Protein AF-A0A963C012-F1 (afdb_monomer_lite)

Structure (mmCIF, N/CA/C/O backbone):
data_AF-A0A963C012-F1
#
_entry.id   AF-A0A963C012-F1
#
loop_
_atom_site.group_PDB
_atom_site.id
_atom_site.type_symbol
_atom_site.label_atom_id
_atom_site.label_alt_id
_atom_site.label_comp_id
_atom_site.label_asym_id
_atom_site.label_entity_id
_atom_site.label_seq_id
_atom_site.pdbx_PDB_ins_code
_atom_site.Cartn_x
_atom_site.Cartn_y
_atom_site.Cartn_z
_atom_site.occupancy
_atom_site.B_iso_or_equiv
_atom_site.auth_seq_id
_atom_site.auth_comp_id
_atom_site.auth_asym_id
_atom_site.auth_atom_id
_atom_site.pdbx_PDB_model_num
ATOM 1 N N . MET A 1 1 ? 13.141 -11.590 -5.260 1.00 77.25 1 MET A N 1
ATOM 2 C CA . MET A 1 1 ? 12.411 -11.279 -6.511 1.00 77.25 1 MET A CA 1
ATOM 3 C C . MET A 1 1 ? 12.055 -9.805 -6.443 1.00 77.25 1 MET A C 1
ATOM 5 O O . MET A 1 1 ? 11.730 -9.370 -5.349 1.00 77.25 1 MET A O 1
ATOM 9 N N . GLY A 1 2 ? 12.224 -9.044 -7.526 1.00 96.62 2 GLY A N 1
ATOM 10 C CA . GLY A 1 2 ? 12.004 -7.592 -7.492 1.00 96.62 2 GLY A CA 1
ATOM 11 C C . GLY A 1 2 ? 10.529 -7.211 -7.606 1.00 96.62 2 GLY A C 1
ATOM 12 O O . GLY A 1 2 ? 9.715 -8.013 -8.073 1.00 96.62 2 GLY A O 1
ATOM 13 N N . PHE A 1 3 ? 10.191 -5.976 -7.241 1.00 97.69 3 PHE A N 1
ATOM 14 C CA . PHE A 1 3 ? 8.816 -5.470 -7.257 1.00 97.69 3 PHE A CA 1
ATOM 15 C C . PHE A 1 3 ? 8.143 -5.647 -8.625 1.00 97.69 3 PHE A C 1
ATOM 17 O O . PHE A 1 3 ? 7.045 -6.196 -8.724 1.00 97.69 3 PHE 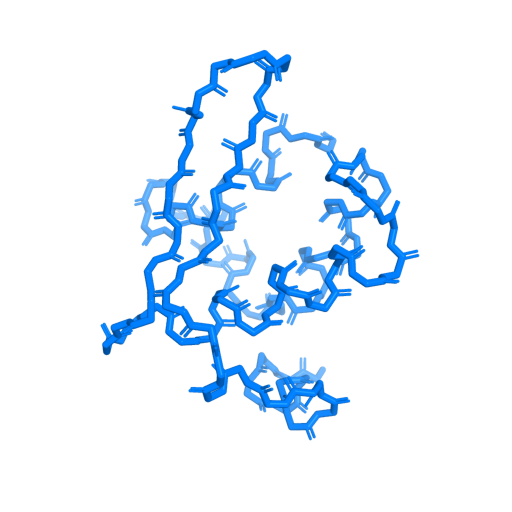A O 1
ATOM 24 N N . ALA A 1 4 ? 8.833 -5.274 -9.706 1.00 97.38 4 ALA A N 1
ATOM 25 C CA . ALA A 1 4 ? 8.306 -5.406 -11.064 1.00 97.38 4 ALA A CA 1
ATOM 26 C C . ALA A 1 4 ? 8.006 -6.866 -11.462 1.00 97.38 4 ALA A C 1
ATOM 28 O O . ALA A 1 4 ? 7.058 -7.122 -12.202 1.00 97.38 4 ALA A O 1
ATOM 29 N N . GLU A 1 5 ? 8.784 -7.830 -10.963 1.00 97.75 5 GLU A N 1
ATOM 30 C CA . GLU A 1 5 ? 8.550 -9.260 -11.203 1.00 97.75 5 GLU A CA 1
ATOM 31 C C . GLU A 1 5 ? 7.351 -9.780 -10.401 1.00 97.75 5 GLU A C 1
ATOM 33 O O . GLU A 1 5 ? 6.582 -10.601 -10.903 1.00 97.75 5 GLU A O 1
ATOM 38 N N . ASN A 1 6 ? 7.154 -9.275 -9.179 1.00 97.88 6 ASN A N 1
ATOM 39 C CA . ASN A 1 6 ? 5.9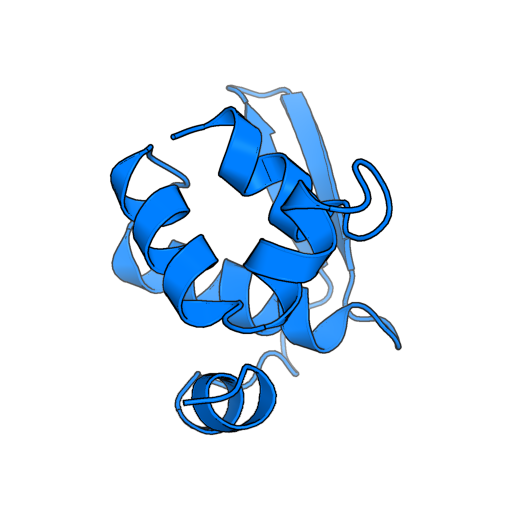86 -9.603 -8.362 1.00 97.88 6 ASN A CA 1
ATOM 40 C C . ASN A 1 6 ? 4.692 -9.097 -9.023 1.00 97.88 6 ASN A C 1
ATOM 42 O O . ASN A 1 6 ? 3.720 -9.847 -9.112 1.00 97.88 6 ASN A O 1
ATOM 46 N N . LEU A 1 7 ? 4.697 -7.872 -9.566 1.00 97.62 7 LEU A N 1
ATOM 47 C CA . LEU A 1 7 ? 3.535 -7.278 -10.241 1.00 97.62 7 LEU A CA 1
ATOM 48 C C . LEU A 1 7 ? 3.040 -8.097 -11.441 1.00 97.62 7 LEU A C 1
ATOM 50 O O . LEU A 1 7 ? 1.836 -8.194 -11.658 1.00 97.62 7 LEU A O 1
ATOM 54 N N . LYS A 1 8 ? 3.939 -8.733 -12.203 1.00 96.94 8 LYS A N 1
ATOM 55 C CA . LYS A 1 8 ? 3.568 -9.559 -13.373 1.00 96.94 8 LYS A CA 1
ATOM 56 C C . LYS A 1 8 ? 2.684 -10.759 -13.023 1.00 96.94 8 LYS A C 1
ATOM 58 O O . LYS A 1 8 ? 2.061 -11.333 -13.912 1.00 96.94 8 LYS A O 1
ATOM 63 N N . LYS A 1 9 ? 2.653 -11.160 -11.751 1.00 95.62 9 LYS A N 1
ATOM 64 C CA . LYS A 1 9 ? 1.864 -12.292 -11.248 1.00 95.62 9 LYS A CA 1
ATOM 65 C C . LYS A 1 9 ? 0.493 -11.870 -10.719 1.00 95.62 9 LYS A C 1
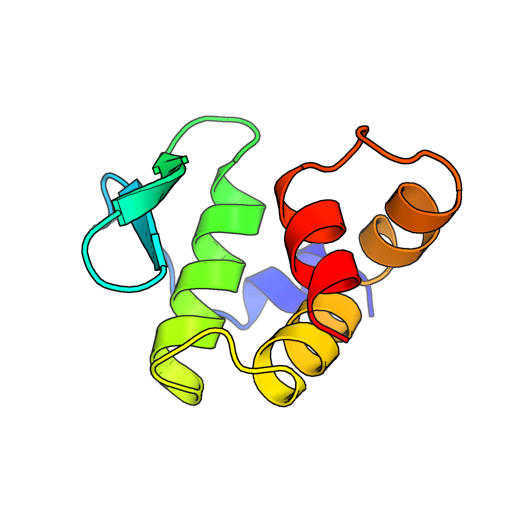ATOM 67 O O . LYS A 1 9 ? -0.295 -12.729 -10.333 1.00 95.62 9 LYS A O 1
ATOM 72 N N . MET A 1 10 ? 0.225 -10.567 -10.664 1.00 96.56 10 MET A N 1
ATOM 73 C CA . MET A 1 10 ? -1.002 -9.999 -10.117 1.00 96.56 10 MET A CA 1
ATOM 74 C C . MET A 1 10 ? -2.014 -9.710 -11.234 1.00 96.56 10 MET A C 1
ATOM 76 O O . MET A 1 10 ? -1.627 -9.464 -12.379 1.00 96.56 10 MET A O 1
ATOM 80 N N . PRO A 1 11 ? -3.322 -9.719 -10.927 1.00 94.00 11 PRO A N 1
ATOM 81 C CA . PRO A 1 11 ? -4.340 -9.351 -11.899 1.00 94.00 11 PRO A CA 1
ATOM 82 C C . PRO A 1 11 ? -4.223 -7.875 -12.290 1.00 94.00 11 PRO A C 1
ATOM 84 O O . PRO A 1 11 ? -3.936 -7.011 -11.461 1.00 94.00 11 PRO A O 1
ATOM 87 N N . GLY A 1 12 ? -4.481 -7.581 -13.565 1.00 94.00 12 GLY A N 1
ATOM 88 C CA . GLY A 1 12 ? -4.446 -6.216 -14.083 1.00 94.00 12 GLY A CA 1
ATOM 89 C C . GLY A 1 12 ? -5.546 -5.327 -13.493 1.00 94.00 12 GLY A C 1
ATOM 90 O O . GLY A 1 12 ? -6.682 -5.758 -13.295 1.00 94.00 12 GLY A O 1
ATOM 91 N N . VAL A 1 13 ? -5.220 -4.052 -13.285 1.00 97.50 13 VAL A N 1
ATOM 92 C CA . VAL A 1 13 ? -6.104 -3.044 -12.665 1.00 97.50 13 VAL A CA 1
ATOM 93 C C . VAL A 1 13 ? -6.702 -2.050 -13.661 1.00 97.50 13 VAL A C 1
ATOM 95 O O . VAL A 1 13 ? -7.166 -0.985 -13.274 1.00 97.50 13 VAL A O 1
ATOM 98 N N . ALA A 1 14 ? -6.734 -2.395 -14.953 1.00 95.19 14 ALA A N 1
ATOM 99 C CA . ALA A 1 14 ? -7.235 -1.508 -16.009 1.00 95.19 14 ALA A CA 1
ATOM 100 C C . ALA A 1 14 ? -8.688 -1.036 -15.794 1.00 95.19 14 ALA A C 1
ATOM 102 O O . ALA A 1 14 ? -9.068 0.031 -16.261 1.00 95.19 14 ALA A O 1
ATOM 103 N N . HIS A 1 15 ? -9.483 -1.838 -15.084 1.00 95.50 15 HIS A N 1
ATOM 104 C CA . HIS A 1 15 ? -10.886 -1.575 -14.771 1.00 95.50 15 HIS A CA 1
ATOM 105 C C . HIS A 1 15 ? -11.087 -0.720 -13.508 1.00 95.50 15 HIS A C 1
ATOM 107 O O . HIS A 1 15 ? -12.217 -0.338 -13.217 1.00 95.50 15 HIS A O 1
ATOM 11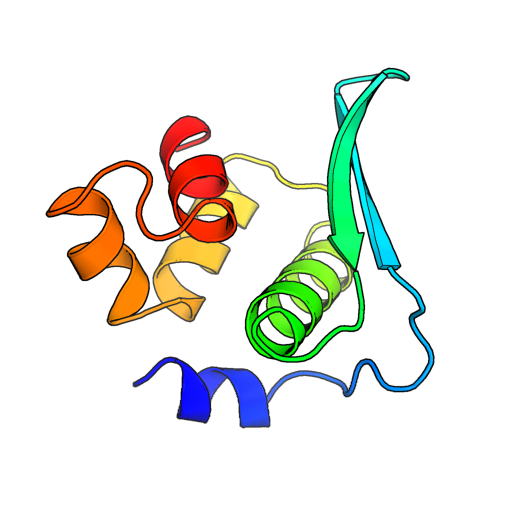3 N N . LEU A 1 16 ? -10.029 -0.457 -12.735 1.00 97.19 16 LEU A N 1
ATOM 114 C CA . LEU A 1 16 ? -10.104 0.340 -11.514 1.00 97.19 16 LEU A CA 1
ATOM 115 C C . LEU A 1 16 ? -9.805 1.802 -11.823 1.00 97.19 16 LEU A C 1
ATOM 117 O O . LEU A 1 16 ? -8.823 2.106 -12.494 1.00 97.19 16 LEU A O 1
ATOM 121 N N . GLU A 1 17 ? -10.611 2.705 -11.277 1.00 97.81 17 GLU A N 1
ATOM 122 C CA . GLU A 1 17 ? -10.309 4.139 -11.263 1.00 97.81 17 GLU A CA 1
ATOM 123 C C . GLU A 1 17 ? -9.428 4.499 -10.061 1.00 97.81 17 GLU A C 1
ATOM 125 O O . GLU A 1 17 ? -8.452 5.235 -10.184 1.00 97.81 17 GLU A O 1
ATOM 130 N N . ALA A 1 18 ? -9.742 3.942 -8.892 1.00 98.12 18 ALA A N 1
ATOM 131 C CA . ALA A 1 18 ? -8.979 4.119 -7.667 1.00 98.12 18 ALA A CA 1
ATOM 132 C C . ALA A 1 18 ? -9.326 3.031 -6.642 1.00 98.12 18 ALA A C 1
ATOM 134 O O . ALA A 1 18 ? -10.371 2.386 -6.725 1.00 98.12 18 ALA A O 1
ATOM 135 N N . ILE A 1 19 ? -8.474 2.884 -5.630 1.00 98.00 19 ILE A N 1
ATOM 136 C CA . ILE A 1 19 ? -8.776 2.182 -4.381 1.00 98.00 19 ILE A CA 1
ATOM 137 C C . ILE A 1 19 ? -8.794 3.206 -3.259 1.00 98.00 19 ILE A C 1
ATOM 139 O O . ILE A 1 19 ? -7.821 3.931 -3.053 1.00 98.00 19 ILE A O 1
ATOM 143 N N . ARG A 1 20 ? -9.892 3.239 -2.508 1.00 98.00 20 ARG A N 1
ATOM 144 C CA . ARG A 1 20 ? -9.981 3.978 -1.249 1.00 98.00 20 ARG A CA 1
ATOM 145 C C . ARG A 1 20 ? -9.644 3.043 -0.100 1.00 98.00 20 ARG A C 1
ATOM 147 O O . ARG A 1 20 ? -10.199 1.952 -0.016 1.00 98.00 20 ARG A O 1
ATOM 154 N N . LEU A 1 21 ? -8.750 3.483 0.773 1.00 97.12 21 LEU A N 1
ATOM 155 C CA . LEU A 1 21 ? -8.452 2.818 2.034 1.00 97.12 21 LEU A CA 1
ATOM 156 C C . LEU A 1 21 ? -9.257 3.503 3.126 1.00 97.12 21 LEU A C 1
ATOM 158 O O . LEU A 1 21 ? -9.261 4.735 3.204 1.00 97.12 21 LEU A O 1
ATOM 162 N N . LEU A 1 22 ? -9.940 2.696 3.931 1.00 97.06 22 LEU A N 1
ATOM 163 C CA . LEU A 1 22 ? -10.784 3.177 5.008 1.00 97.06 22 LEU A CA 1
ATOM 164 C C . LEU A 1 22 ? -10.250 2.710 6.360 1.00 97.06 22 LEU A C 1
ATOM 166 O O . LEU A 1 22 ? -9.811 1.566 6.481 1.00 97.06 22 LEU A O 1
ATOM 170 N N . ASP A 1 23 ? -10.335 3.593 7.349 1.00 94.75 23 ASP A N 1
ATOM 171 C CA . ASP A 1 23 ? -10.273 3.251 8.769 1.00 94.75 23 ASP A CA 1
ATOM 172 C C . ASP A 1 23 ? -11.657 3.534 9.368 1.00 94.75 23 ASP A C 1
ATOM 174 O O . ASP A 1 23 ? -12.099 4.681 9.467 1.00 94.75 23 ASP A O 1
ATOM 178 N N . GLY A 1 24 ? -12.421 2.469 9.620 1.00 94.00 24 GLY A N 1
ATOM 179 C CA . GLY A 1 24 ? -13.862 2.578 9.842 1.00 94.00 24 GLY A CA 1
ATOM 180 C C . GLY A 1 24 ? -14.580 3.175 8.624 1.00 94.00 24 GLY A C 1
ATOM 181 O O . GLY A 1 24 ? -14.579 2.588 7.542 1.00 94.00 24 GLY A O 1
ATOM 182 N N . GLU A 1 25 ? -15.208 4.338 8.804 1.00 94.44 25 GLU A N 1
ATOM 183 C CA . GLU A 1 25 ? -15.909 5.076 7.739 1.00 94.44 25 GLU A CA 1
ATOM 184 C C . GLU A 1 25 ? -15.045 6.183 7.107 1.00 94.44 25 GLU A C 1
ATOM 186 O O . GLU A 1 25 ? -15.414 6.755 6.076 1.00 94.44 25 GLU A O 1
ATOM 191 N N . GLU A 1 26 ? -13.885 6.487 7.695 1.00 97.44 26 GLU A N 1
ATOM 192 C CA . GLU A 1 26 ? -13.004 7.561 7.246 1.00 97.44 26 GLU A CA 1
ATOM 193 C C . GLU A 1 26 ? -12.101 7.097 6.103 1.00 97.44 26 GLU A C 1
ATOM 195 O O . GLU A 1 26 ? -11.486 6.035 6.163 1.00 97.44 26 GLU A O 1
ATOM 200 N N . VAL A 1 27 ? -11.971 7.917 5.057 1.00 97.56 27 VAL A N 1
ATOM 201 C CA . VAL A 1 27 ? -11.010 7.667 3.977 1.00 97.56 27 VAL A CA 1
ATOM 202 C C . VAL A 1 27 ? -9.649 8.200 4.380 1.00 97.56 27 VAL A C 1
ATOM 204 O O . VAL A 1 27 ? -9.390 9.396 4.281 1.00 97.56 27 VAL A O 1
ATOM 207 N N . VAL A 1 28 ? -8.755 7.294 4.751 1.00 96.50 28 VAL A N 1
ATOM 208 C CA . VAL A 1 28 ? -7.385 7.639 5.150 1.00 96.50 28 VAL A CA 1
ATOM 209 C C . VAL A 1 28 ? -6.432 7.740 3.958 1.00 96.50 28 VAL A C 1
ATOM 211 O O . VAL A 1 28 ? -5.348 8.315 4.064 1.00 96.50 28 VAL A O 1
ATOM 214 N N . ALA A 1 29 ? -6.808 7.173 2.805 1.00 96.88 29 ALA A N 1
ATOM 215 C CA . ALA A 1 29 ? -6.045 7.303 1.568 1.00 96.88 29 ALA A CA 1
ATOM 216 C C . ALA A 1 29 ? -6.853 6.943 0.322 1.00 96.88 29 ALA A C 1
ATOM 218 O O . ALA A 1 29 ? -7.743 6.094 0.363 1.00 96.88 29 ALA A O 1
ATOM 219 N N . THR A 1 30 ? -6.430 7.492 -0.815 1.00 98.06 30 THR A N 1
ATOM 220 C CA . THR A 1 30 ? -6.899 7.077 -2.139 1.00 98.06 30 THR A CA 1
ATOM 221 C C . THR A 1 30 ? -5.698 6.801 -3.032 1.00 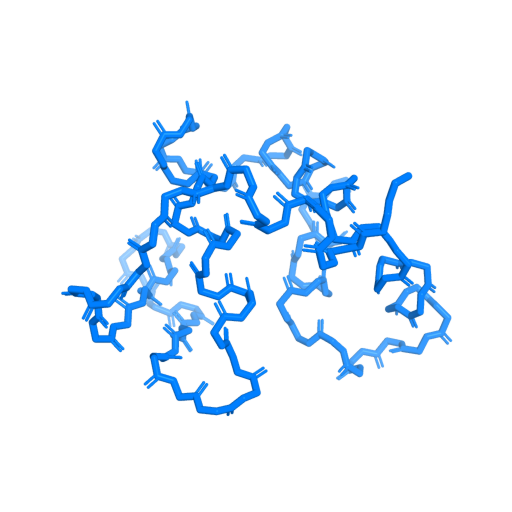98.06 30 THR A C 1
ATOM 223 O O . THR A 1 30 ? -4.860 7.675 -3.248 1.00 98.06 30 THR A O 1
ATOM 226 N N . ILE A 1 31 ? -5.614 5.583 -3.558 1.00 98.00 31 ILE A N 1
ATOM 227 C CA . ILE A 1 31 ? -4.628 5.182 -4.557 1.00 98.00 31 ILE A CA 1
ATOM 228 C C . ILE A 1 31 ? -5.328 5.238 -5.907 1.00 98.00 31 ILE A C 1
ATOM 230 O O . ILE A 1 31 ? -6.167 4.401 -6.214 1.00 98.00 31 ILE A O 1
ATOM 234 N N . GLU A 1 32 ? -5.016 6.252 -6.700 1.00 98.00 32 GLU A N 1
ATOM 235 C CA . GLU A 1 32 ? -5.641 6.475 -8.004 1.00 98.00 32 GLU A CA 1
ATOM 236 C C . GLU A 1 32 ? -4.923 5.698 -9.106 1.00 98.00 32 GLU A C 1
ATOM 238 O O . GLU A 1 32 ? -3.699 5.521 -9.073 1.00 98.00 32 GLU A O 1
ATOM 243 N N . HIS A 1 33 ? -5.665 5.333 -10.144 1.00 97.94 33 HIS A N 1
ATOM 244 C CA . HIS A 1 33 ? -5.124 4.816 -11.390 1.00 97.94 33 HIS A CA 1
ATOM 245 C C . HIS A 1 33 ? -4.475 5.942 -12.198 1.00 97.94 33 HIS A C 1
ATOM 247 O O . HIS A 1 33 ? -5.014 6.457 -13.173 1.00 97.94 33 HIS A O 1
ATOM 253 N N . LYS A 1 34 ? -3.261 6.311 -11.786 1.00 96.19 34 LYS A N 1
ATOM 254 C CA . LYS A 1 34 ? -2.431 7.302 -12.471 1.00 96.19 34 LYS A CA 1
ATOM 255 C C . LYS A 1 34 ? -0.988 6.846 -12.600 1.00 96.19 34 LYS A C 1
ATOM 257 O O . LYS A 1 34 ? -0.515 5.988 -11.847 1.00 96.19 34 LYS A O 1
ATOM 262 N N . SER A 1 35 ? -0.279 7.455 -13.548 1.00 93.88 35 SER A N 1
ATOM 263 C CA . SER A 1 35 ? 1.154 7.223 -13.734 1.00 93.88 35 SER A CA 1
ATOM 264 C C . SER A 1 35 ? 1.910 7.422 -12.415 1.00 93.88 35 SER A C 1
ATOM 266 O O . SER A 1 35 ? 1.624 8.351 -11.661 1.00 93.88 35 SER A O 1
ATOM 268 N N . GLY A 1 36 ? 2.826 6.506 -12.103 1.00 92.94 36 GLY A N 1
ATOM 269 C CA . GLY A 1 36 ? 3.545 6.468 -10.825 1.00 92.94 36 GLY A CA 1
ATOM 270 C C . GLY A 1 36 ? 2.812 5.770 -9.669 1.00 92.94 36 GLY A C 1
ATOM 271 O O . GLY A 1 36 ? 3.469 5.386 -8.710 1.00 92.94 36 GLY A O 1
ATOM 272 N N . GLN A 1 37 ? 1.496 5.527 -9.755 1.00 95.94 37 GLN A N 1
ATOM 273 C CA . GLN A 1 37 ? 0.736 4.796 -8.721 1.00 95.94 37 GLN A CA 1
ATOM 274 C C . GLN A 1 37 ? 0.257 3.409 -9.150 1.00 95.94 37 GLN A C 1
ATOM 276 O O . GLN A 1 37 ? -0.108 2.613 -8.288 1.00 95.94 37 GLN A O 1
ATOM 281 N N . VAL A 1 38 ? 0.289 3.084 -10.447 1.00 97.62 38 VAL A N 1
ATOM 282 C CA . VAL A 1 38 ? -0.232 1.810 -10.985 1.00 97.62 38 VAL A CA 1
ATOM 283 C C . VAL A 1 38 ? 0.350 0.583 -10.272 1.00 97.62 38 VAL A C 1
ATOM 285 O O . VAL A 1 38 ? -0.379 -0.370 -10.002 1.00 97.62 38 VAL A O 1
ATOM 288 N N . GLY A 1 39 ? 1.637 0.612 -9.909 1.00 97.88 39 GLY A N 1
ATOM 289 C CA . GLY A 1 39 ? 2.268 -0.469 -9.147 1.00 97.88 39 GLY A CA 1
ATOM 290 C C . GLY A 1 39 ? 1.620 -0.668 -7.774 1.00 97.88 39 GLY A C 1
ATOM 291 O O . GLY A 1 39 ? 1.186 -1.770 -7.448 1.00 97.88 39 GLY A O 1
ATOM 292 N N . SER A 1 40 ? 1.493 0.404 -6.986 1.00 98.00 40 SER A N 1
ATOM 293 C CA . SER A 1 40 ? 0.809 0.347 -5.690 1.00 98.00 40 SER A CA 1
ATOM 294 C C . SER A 1 40 ? -0.669 -0.006 -5.837 1.00 98.00 40 SER A C 1
ATOM 296 O O . SER A 1 40 ? -1.161 -0.813 -5.062 1.00 98.00 40 SER A O 1
ATOM 298 N N . LEU A 1 41 ? -1.367 0.530 -6.841 1.00 98.50 41 LEU A N 1
ATOM 299 C CA . LEU A 1 41 ? -2.767 0.193 -7.106 1.00 98.50 41 LEU A CA 1
ATOM 300 C C . LEU A 1 41 ? -2.943 -1.310 -7.353 1.00 98.50 41 LEU A C 1
ATOM 302 O O . LEU A 1 41 ? -3.835 -1.932 -6.785 1.00 98.50 41 LEU A O 1
ATOM 306 N N . THR A 1 42 ? -2.059 -1.897 -8.161 1.00 98.56 42 THR A N 1
ATOM 307 C CA . THR A 1 42 ? -2.058 -3.333 -8.469 1.00 98.56 42 THR A CA 1
ATOM 308 C C . THR A 1 42 ? -1.833 -4.173 -7.217 1.00 98.56 42 THR A C 1
ATOM 310 O O . THR A 1 42 ? -2.594 -5.104 -6.955 1.00 98.56 42 THR A O 1
ATOM 313 N N . LEU A 1 43 ? -0.833 -3.815 -6.409 1.00 98.50 43 LEU A N 1
ATOM 314 C CA . LEU A 1 43 ? -0.515 -4.542 -5.184 1.00 98.50 43 LEU A CA 1
ATOM 315 C C . LEU A 1 43 ? -1.633 -4.416 -4.143 1.00 98.50 43 LEU A C 1
ATOM 317 O O . LEU A 1 43 ? -2.050 -5.419 -3.576 1.00 98.50 43 LEU A O 1
ATOM 321 N N . TYR A 1 44 ? -2.176 -3.219 -3.922 1.00 98.38 44 TYR A N 1
ATOM 322 C CA . TYR A 1 44 ? -3.276 -3.029 -2.975 1.00 98.38 44 TYR A CA 1
ATOM 323 C C . TYR A 1 44 ? -4.565 -3.727 -3.428 1.00 98.38 44 TYR A C 1
ATOM 325 O O . TYR A 1 44 ? -5.261 -4.296 -2.591 1.00 98.38 44 TYR A O 1
ATOM 333 N N . ASN A 1 45 ? -4.854 -3.764 -4.736 1.00 98.25 45 ASN A N 1
ATOM 334 C CA . ASN A 1 45 ? -5.947 -4.578 -5.273 1.00 98.25 45 ASN A CA 1
ATOM 335 C C . ASN A 1 45 ? -5.735 -6.065 -4.954 1.00 98.25 45 ASN A C 1
ATOM 337 O O . ASN A 1 45 ? -6.645 -6.748 -4.493 1.00 98.25 45 ASN A O 1
ATOM 341 N N . HIS A 1 46 ? -4.518 -6.565 -5.176 1.00 98.12 46 HIS A N 1
ATOM 342 C CA . HIS A 1 46 ? -4.167 -7.952 -4.896 1.00 98.12 46 HIS A CA 1
ATOM 343 C C . HIS A 1 46 ? -4.317 -8.298 -3.407 1.00 98.12 46 HIS A C 1
ATOM 345 O O . HIS A 1 46 ? -4.920 -9.318 -3.074 1.00 98.12 46 HIS A O 1
ATOM 351 N N . LEU A 1 47 ? -3.846 -7.426 -2.507 1.00 98.06 47 LEU A N 1
ATOM 352 C CA . LEU A 1 47 ? -4.035 -7.601 -1.065 1.00 98.06 47 LEU A CA 1
ATOM 353 C C . LEU A 1 47 ? -5.520 -7.631 -0.691 1.00 98.06 47 LEU A C 1
ATOM 355 O O . LEU A 1 47 ? -5.931 -8.504 0.067 1.00 98.06 47 LEU A O 1
ATOM 359 N N . ALA A 1 48 ? -6.338 -6.735 -1.250 1.00 96.88 48 ALA A N 1
ATOM 360 C CA . ALA A 1 48 ? -7.777 -6.723 -0.998 1.00 96.88 48 ALA A CA 1
ATOM 361 C C . ALA A 1 48 ? -8.458 -8.029 -1.447 1.00 96.88 48 ALA A C 1
ATOM 363 O O . ALA A 1 48 ? -9.320 -8.544 -0.742 1.00 96.88 48 ALA A O 1
ATOM 364 N N . GLN A 1 49 ? -8.042 -8.603 -2.578 1.00 96.50 49 GLN A N 1
ATOM 365 C CA . GLN A 1 49 ? -8.589 -9.868 -3.078 1.00 96.50 49 GLN A CA 1
ATOM 366 C C . GLN A 1 49 ? -8.208 -11.082 -2.219 1.00 96.50 49 GLN A C 1
ATOM 368 O O . GLN A 1 49 ? -8.993 -12.022 -2.128 1.00 96.50 49 GLN A O 1
ATOM 373 N N . ILE A 1 50 ? -7.022 -11.079 -1.600 1.00 97.12 50 ILE A N 1
ATOM 374 C CA . ILE A 1 50 ? -6.554 -12.192 -0.757 1.00 97.12 50 ILE A CA 1
ATOM 375 C C . ILE A 1 50 ? -7.057 -12.063 0.682 1.00 97.12 50 ILE A C 1
ATOM 377 O O . ILE A 1 50 ? -7.514 -13.044 1.265 1.00 97.12 50 ILE A O 1
ATOM 381 N N . TYR A 1 51 ? -6.948 -10.870 1.263 1.00 97.19 51 TYR A N 1
ATOM 382 C CA . TYR A 1 51 ? -7.136 -10.651 2.698 1.00 97.19 51 TYR A CA 1
ATOM 383 C C . TYR A 1 51 ? -8.458 -9.961 3.046 1.00 97.19 51 TYR A C 1
ATOM 385 O O . TYR A 1 51 ? -8.868 -9.985 4.203 1.00 97.19 51 TYR A O 1
ATOM 393 N N . GLY A 1 52 ? -9.116 -9.301 2.089 1.00 95.94 52 GLY A N 1
ATOM 394 C CA . GLY A 1 52 ? -10.328 -8.501 2.313 1.00 95.94 52 GLY A CA 1
ATOM 395 C C . GLY A 1 52 ? -10.090 -7.152 3.004 1.00 95.94 52 GLY A C 1
ATOM 396 O O . GLY A 1 52 ? -10.827 -6.204 2.752 1.00 95.94 52 GLY A O 1
ATOM 397 N N . ALA A 1 53 ? -9.047 -7.033 3.829 1.00 95.00 53 ALA A N 1
ATOM 398 C CA . ALA A 1 53 ? -8.640 -5.807 4.511 1.00 95.00 53 ALA A CA 1
ATOM 399 C C . ALA A 1 53 ? -7.115 -5.755 4.707 1.00 95.00 53 ALA A C 1
ATOM 401 O O . ALA A 1 53 ? -6.429 -6.776 4.626 1.00 95.00 53 ALA A O 1
ATOM 402 N N . ILE A 1 54 ? -6.579 -4.569 5.009 1.00 96.88 54 ILE A N 1
ATOM 403 C CA . ILE A 1 54 ? -5.158 -4.398 5.341 1.00 96.88 54 ILE A CA 1
ATOM 404 C C . ILE A 1 54 ? -4.947 -4.682 6.835 1.00 96.88 54 ILE A C 1
ATOM 406 O O . ILE A 1 54 ? -4.837 -3.778 7.657 1.00 96.88 54 ILE A O 1
ATOM 410 N N . THR A 1 55 ? -4.933 -5.964 7.190 1.00 96.69 55 THR A N 1
ATOM 411 C CA . THR A 1 55 ? -4.527 -6.435 8.522 1.00 96.69 55 THR A CA 1
ATOM 412 C C . THR A 1 55 ? -2.999 -6.385 8.673 1.00 96.69 55 THR A C 1
ATOM 414 O O . THR A 1 55 ? -2.299 -6.275 7.662 1.00 96.69 55 THR A O 1
ATOM 417 N N . PRO A 1 56 ? -2.438 -6.532 9.891 1.00 97.81 56 PRO A N 1
ATOM 418 C CA . PRO A 1 56 ? -0.988 -6.653 10.064 1.00 97.81 56 PRO A CA 1
ATOM 419 C C . PRO A 1 56 ? -0.357 -7.754 9.198 1.00 97.81 56 PRO A C 1
ATOM 421 O O . PRO A 1 56 ? 0.729 -7.572 8.655 1.00 97.81 56 PRO A O 1
ATOM 424 N N . ASP A 1 57 ? -1.051 -8.876 8.991 1.00 98.00 57 ASP A N 1
ATOM 425 C CA . ASP A 1 57 ? -0.557 -9.960 8.131 1.00 98.00 57 ASP A CA 1
ATOM 426 C C . ASP A 1 57 ? -0.600 -9.592 6.643 1.00 98.00 57 ASP A C 1
ATOM 428 O O . ASP A 1 57 ? 0.361 -9.853 5.917 1.00 98.00 57 ASP A O 1
ATOM 432 N N . ALA A 1 58 ? -1.664 -8.918 6.193 1.00 98.31 58 ALA A N 1
ATOM 433 C CA . AL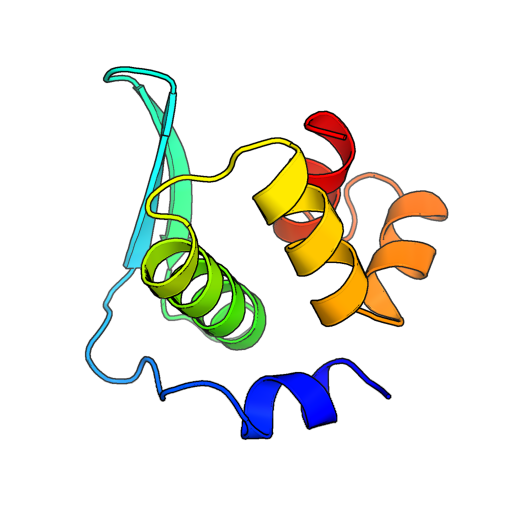A A 1 58 ? -1.737 -8.379 4.836 1.00 98.31 58 ALA A CA 1
ATOM 434 C C . ALA A 1 58 ? -0.648 -7.321 4.593 1.00 98.31 58 ALA A C 1
ATOM 436 O O . ALA A 1 58 ? -0.054 -7.274 3.516 1.00 98.31 58 ALA A O 1
ATOM 437 N N . ALA A 1 59 ? -0.353 -6.494 5.599 1.00 98.50 59 ALA A N 1
ATOM 438 C CA . ALA A 1 59 ? 0.698 -5.491 5.531 1.00 98.50 59 ALA A CA 1
ATOM 439 C C . ALA A 1 59 ? 2.087 -6.135 5.419 1.00 98.50 59 ALA A C 1
ATOM 441 O O . ALA A 1 59 ? 2.848 -5.753 4.532 1.00 98.50 59 ALA A O 1
ATOM 442 N N . ARG A 1 60 ? 2.399 -7.165 6.221 1.00 98.56 60 ARG A N 1
ATOM 443 C CA . ARG A 1 60 ? 3.664 -7.921 6.102 1.00 98.56 60 ARG A CA 1
ATOM 444 C C . ARG A 1 60 ? 3.825 -8.549 4.721 1.00 98.56 60 ARG A C 1
ATOM 446 O O . ARG A 1 60 ? 4.854 -8.340 4.085 1.00 98.56 60 ARG A O 1
ATOM 453 N N . ALA A 1 61 ? 2.792 -9.230 4.223 1.00 98.25 61 ALA A N 1
ATOM 454 C CA . ALA A 1 61 ? 2.811 -9.804 2.879 1.00 98.25 61 ALA A CA 1
ATOM 455 C C . ALA A 1 61 ? 2.988 -8.726 1.796 1.00 98.25 61 ALA A C 1
ATOM 457 O O . ALA A 1 61 ? 3.769 -8.888 0.861 1.00 98.25 61 ALA A O 1
ATOM 458 N N . GLY A 1 62 ? 2.308 -7.586 1.937 1.00 98.31 62 GLY A N 1
ATOM 459 C CA . GLY A 1 62 ? 2.456 -6.446 1.038 1.00 98.31 62 GLY A CA 1
ATOM 460 C C . GLY A 1 62 ? 3.874 -5.877 1.019 1.00 98.31 62 GLY A C 1
ATOM 461 O O . GLY A 1 62 ? 4.390 -5.579 -0.055 1.00 98.31 62 GLY A O 1
ATOM 462 N N . LEU A 1 63 ? 4.527 -5.768 2.177 1.00 98.69 63 LEU A N 1
ATOM 463 C CA . LEU A 1 63 ? 5.921 -5.331 2.281 1.00 98.69 63 LEU A CA 1
ATOM 464 C C . LEU A 1 63 ? 6.875 -6.310 1.580 1.00 98.69 63 LEU A C 1
ATOM 466 O O . LEU A 1 63 ? 7.737 -5.888 0.816 1.00 98.69 63 LEU A O 1
ATOM 470 N N . GLU A 1 64 ? 6.688 -7.619 1.746 1.00 98.38 64 GLU A N 1
ATOM 471 C CA . GLU A 1 64 ? 7.473 -8.609 0.992 1.00 98.38 64 GLU A CA 1
ATOM 472 C C . GLU A 1 64 ? 7.277 -8.465 -0.526 1.00 98.38 64 GLU A C 1
ATOM 474 O O . GLU A 1 64 ? 8.233 -8.558 -1.301 1.00 98.38 64 GLU A O 1
ATOM 479 N N . LEU A 1 65 ? 6.046 -8.180 -0.963 1.00 98.38 65 LEU A N 1
ATOM 480 C CA . LEU A 1 65 ? 5.712 -7.975 -2.372 1.00 98.38 65 LEU A CA 1
ATOM 481 C C . LEU A 1 65 ? 6.274 -6.661 -2.936 1.00 98.38 65 LEU A C 1
ATOM 483 O O . LEU A 1 65 ? 6.648 -6.635 -4.111 1.00 98.38 65 LEU A O 1
ATOM 487 N N . PHE A 1 66 ? 6.374 -5.604 -2.124 1.00 98.38 66 PHE A N 1
ATOM 488 C CA . PHE A 1 66 ? 7.039 -4.344 -2.481 1.00 98.38 66 PHE A CA 1
ATOM 489 C C . PHE A 1 66 ? 8.563 -4.474 -2.611 1.00 98.38 66 PHE A C 1
ATOM 491 O O . PHE A 1 66 ? 9.183 -3.610 -3.234 1.00 98.38 66 PHE A O 1
ATOM 498 N N . ALA A 1 67 ? 9.148 -5.563 -2.101 1.00 98.44 67 ALA A N 1
ATOM 499 C CA . ALA A 1 67 ? 10.538 -5.954 -2.312 1.00 98.44 67 ALA A CA 1
ATOM 500 C C . ALA A 1 67 ? 11.524 -4.798 -2.044 1.00 98.44 67 ALA A C 1
ATOM 502 O O . ALA A 1 67 ? 11.543 -4.249 -0.943 1.00 98.44 67 ALA A O 1
ATOM 503 N N . GLU A 1 68 ? 12.333 -4.399 -3.030 1.00 97.94 68 GLU A N 1
ATOM 504 C CA . GLU A 1 68 ? 13.352 -3.355 -2.877 1.00 97.94 68 GLU A CA 1
ATOM 505 C C . GLU A 1 68 ? 12.790 -1.997 -2.411 1.00 97.94 68 GLU A C 1
ATOM 507 O O . GLU A 1 68 ? 13.508 -1.211 -1.792 1.00 97.94 68 GLU A O 1
ATOM 512 N N . HIS A 1 69 ? 11.504 -1.713 -2.651 1.00 98.19 69 HIS A N 1
ATOM 513 C CA . HIS A 1 69 ? 10.873 -0.475 -2.189 1.00 98.19 69 HIS A CA 1
ATOM 514 C C . HIS A 1 69 ? 10.614 -0.461 -0.684 1.00 98.19 69 HIS A C 1
ATOM 516 O O . HIS A 1 69 ? 10.563 0.615 -0.093 1.00 98.19 69 HIS A O 1
ATOM 522 N N . THR A 1 70 ? 10.486 -1.624 -0.044 1.00 98.38 70 THR A N 1
ATOM 523 C CA . THR A 1 70 ? 10.351 -1.697 1.413 1.00 98.38 70 THR A CA 1
ATOM 524 C C . THR A 1 70 ? 11.623 -1.268 2.119 1.00 98.38 70 THR A C 1
ATOM 526 O O . THR A 1 70 ? 11.555 -0.481 3.063 1.00 98.38 70 THR A O 1
ATOM 529 N N . ASP A 1 71 ? 12.780 -1.722 1.650 1.00 98.00 71 ASP A N 1
ATOM 530 C CA . ASP A 1 71 ? 14.051 -1.310 2.244 1.00 98.00 71 ASP A CA 1
ATOM 531 C C . ASP A 1 71 ? 14.343 0.171 1.968 1.00 98.00 71 ASP A C 1
ATOM 533 O O . ASP A 1 71 ? 14.774 0.893 2.868 1.00 98.00 71 ASP A O 1
ATOM 537 N N . ASP A 1 72 ? 14.015 0.663 0.769 1.00 98.38 72 ASP A N 1
ATOM 538 C CA . ASP A 1 72 ? 14.147 2.086 0.440 1.00 98.38 72 ASP A CA 1
ATOM 539 C C . ASP A 1 72 ? 13.204 2.975 1.273 1.00 98.38 72 ASP A C 1
ATOM 541 O O . ASP A 1 72 ? 13.604 4.065 1.675 1.00 98.38 72 ASP A O 1
ATOM 545 N N . ALA A 1 73 ? 11.986 2.517 1.586 1.00 98.31 73 ALA A N 1
ATOM 546 C CA . ALA A 1 73 ? 11.050 3.225 2.467 1.00 98.31 73 ALA A CA 1
ATOM 547 C C . ALA A 1 73 ? 11.551 3.289 3.917 1.00 98.31 73 ALA A C 1
ATOM 549 O O . ALA A 1 73 ? 11.508 4.345 4.543 1.00 98.31 73 ALA A O 1
ATOM 550 N N . ARG A 1 74 ? 12.112 2.189 4.438 1.00 97.69 74 ARG A N 1
ATOM 551 C CA . ARG A 1 74 ? 12.738 2.174 5.773 1.00 97.69 74 ARG A CA 1
ATOM 552 C C . ARG A 1 74 ? 13.921 3.136 5.862 1.00 97.69 74 ARG A C 1
ATOM 554 O O . ARG A 1 74 ? 14.088 3.802 6.879 1.00 97.69 74 ARG A O 1
ATOM 561 N N . ALA A 1 75 ? 14.740 3.197 4.812 1.00 98.25 75 ALA A N 1
ATOM 562 C CA . ALA A 1 75 ? 15.889 4.095 4.748 1.00 98.25 75 ALA A CA 1
ATOM 563 C C . ALA A 1 75 ? 15.488 5.562 4.516 1.00 98.25 75 ALA A C 1
ATOM 565 O O . ALA A 1 75 ? 16.196 6.464 4.959 1.00 98.25 75 ALA A O 1
ATOM 566 N N . ASN A 1 76 ? 14.363 5.804 3.837 1.00 97.94 76 ASN A N 1
ATOM 567 C CA . ASN A 1 76 ? 13.893 7.134 3.454 1.00 97.94 76 ASN A CA 1
ATOM 568 C C . ASN A 1 76 ? 12.394 7.317 3.779 1.00 97.94 76 ASN A C 1
ATOM 570 O O . ASN A 1 76 ? 11.571 7.325 2.855 1.00 97.94 76 ASN A O 1
ATOM 574 N N . PRO A 1 77 ? 12.021 7.488 5.063 1.00 97.06 77 PRO A N 1
ATOM 575 C CA . PRO A 1 77 ? 10.621 7.622 5.460 1.00 97.06 77 PRO A CA 1
ATOM 576 C C . PRO A 1 77 ? 9.902 8.753 4.715 1.00 97.06 77 PRO A C 1
ATOM 578 O O . PRO A 1 77 ? 10.409 9.873 4.622 1.00 97.06 77 PRO A O 1
ATOM 581 N N . GLY A 1 78 ? 8.712 8.464 4.185 1.00 96.00 78 GLY A N 1
ATOM 582 C CA . GLY A 1 78 ? 7.892 9.412 3.423 1.00 96.00 78 GLY A CA 1
ATOM 583 C C . GLY A 1 78 ? 8.160 9.418 1.915 1.00 96.00 78 GLY A C 1
ATOM 584 O O . GLY A 1 78 ? 7.394 10.025 1.163 1.00 96.00 78 GLY A O 1
ATOM 585 N N . LYS A 1 79 ? 9.208 8.731 1.440 1.00 96.75 79 LYS A N 1
ATOM 586 C CA . LYS A 1 79 ? 9.506 8.593 0.004 1.00 96.75 79 LYS A CA 1
ATOM 587 C C . LYS A 1 79 ? 8.501 7.692 -0.715 1.00 96.75 79 LYS A C 1
ATOM 589 O O . LYS A 1 79 ? 8.248 7.893 -1.902 1.00 96.75 79 LYS A O 1
ATOM 594 N N . HIS A 1 80 ? 7.920 6.722 -0.008 1.00 97.25 80 HIS A N 1
ATOM 595 C CA . HIS A 1 80 ? 7.013 5.723 -0.570 1.00 97.25 80 HIS A CA 1
ATOM 596 C C . HIS A 1 80 ? 5.715 5.665 0.235 1.00 97.25 80 HIS A C 1
ATOM 598 O O . HIS A 1 80 ? 5.494 4.687 0.947 1.00 97.25 80 HIS A O 1
ATOM 604 N N . PRO A 1 81 ? 4.795 6.637 0.090 1.00 96.88 81 PRO A N 1
ATOM 605 C CA . PRO A 1 81 ? 3.632 6.762 0.976 1.00 96.88 81 PRO A CA 1
ATOM 606 C C . PRO A 1 81 ? 2.788 5.485 1.123 1.00 96.88 81 PRO A C 1
ATOM 608 O O . PRO A 1 81 ? 2.220 5.214 2.178 1.00 96.88 81 PRO A O 1
ATOM 611 N N . ASN A 1 82 ? 2.709 4.671 0.067 1.00 98.00 82 ASN A N 1
ATOM 612 C CA . ASN A 1 82 ? 1.967 3.409 0.076 1.00 98.00 82 ASN A CA 1
ATOM 613 C C . ASN A 1 82 ? 2.718 2.256 0.756 1.00 98.00 82 ASN A C 1
ATOM 615 O O . ASN A 1 82 ? 2.075 1.336 1.250 1.00 98.00 82 ASN A O 1
ATOM 619 N N . VAL A 1 83 ? 4.046 2.292 0.790 1.00 98.38 83 VAL A N 1
ATOM 620 C CA . VAL A 1 83 ? 4.876 1.327 1.522 1.00 98.38 83 VAL A CA 1
ATOM 621 C C . VAL A 1 83 ? 4.978 1.747 2.985 1.00 98.38 83 VAL A C 1
ATOM 623 O O . VAL A 1 83 ? 4.768 0.926 3.873 1.00 98.38 83 VAL A O 1
ATOM 626 N N . ASP A 1 84 ? 5.193 3.042 3.226 1.00 98.31 84 ASP A N 1
ATOM 627 C CA . ASP A 1 84 ? 5.209 3.665 4.551 1.00 98.31 84 ASP A CA 1
ATOM 628 C C . ASP A 1 84 ? 3.925 3.348 5.329 1.00 98.31 84 ASP A C 1
ATOM 630 O O . ASP A 1 84 ? 3.980 2.989 6.502 1.00 98.31 84 ASP A O 1
ATOM 634 N N . ARG A 1 85 ? 2.765 3.383 4.659 1.00 97.44 85 ARG A N 1
ATOM 635 C CA . ARG A 1 85 ? 1.487 2.986 5.265 1.00 97.44 85 ARG A CA 1
ATOM 636 C C . ARG A 1 85 ? 1.489 1.545 5.764 1.00 97.44 85 ARG A C 1
ATOM 638 O O . ARG A 1 85 ? 0.994 1.291 6.853 1.00 97.44 85 ARG A O 1
ATOM 645 N N . LEU A 1 86 ? 2.024 0.601 4.991 1.00 98.25 86 LEU A N 1
ATOM 646 C CA . LEU A 1 86 ? 2.084 -0.795 5.429 1.00 98.25 86 LEU A CA 1
ATOM 647 C C . LEU A 1 86 ? 3.079 -0.971 6.581 1.00 98.25 86 LEU A C 1
ATOM 649 O O . LEU A 1 86 ? 2.803 -1.733 7.498 1.00 98.25 86 LEU A O 1
ATOM 653 N N . LEU A 1 87 ? 4.193 -0.229 6.581 1.00 98.38 87 LEU A N 1
ATOM 654 C CA . LEU A 1 87 ? 5.164 -0.239 7.682 1.00 98.38 87 LEU A CA 1
ATOM 655 C C . LEU A 1 87 ? 4.562 0.219 9.019 1.00 98.38 87 LEU A C 1
ATOM 657 O O . LEU A 1 87 ? 5.018 -0.231 10.063 1.00 98.38 87 LEU A O 1
ATOM 661 N N . GLN A 1 88 ? 3.542 1.080 9.007 1.00 97.19 88 GLN A N 1
ATOM 662 C CA . GLN A 1 88 ? 2.857 1.531 10.226 1.00 97.19 88 GLN A CA 1
ATOM 663 C C . GLN A 1 88 ? 1.929 0.472 10.843 1.00 97.19 88 GLN A C 1
ATOM 665 O O . GLN A 1 88 ? 1.482 0.645 11.973 1.00 97.19 88 GLN A O 1
ATOM 670 N N . LEU A 1 89 ? 1.620 -0.600 10.109 1.00 96.00 89 LEU A N 1
ATOM 671 C CA . LEU A 1 89 ? 0.637 -1.612 10.503 1.00 96.00 89 LEU A CA 1
ATOM 672 C C . LEU A 1 89 ? 1.272 -2.935 10.961 1.00 96.00 89 LEU A C 1
ATOM 674 O O . LEU A 1 89 ? 0.534 -3.877 11.258 1.00 96.00 89 LEU A O 1
ATOM 678 N N . VAL A 1 90 ? 2.608 -3.035 10.982 1.00 93.81 90 VAL A N 1
ATOM 679 C CA . VAL A 1 90 ? 3.345 -4.290 11.237 1.00 93.81 90 VAL A CA 1
ATOM 680 C C . VAL A 1 90 ? 4.108 -4.333 12.544 1.00 93.81 90 VAL A C 1
ATOM 682 O O . VAL A 1 90 ? 4.554 -3.273 13.028 1.00 93.81 90 VAL A O 1
#

pLDDT: mean 97.0, std 2.47, range [77.25, 98.69]

Radius of gyration: 12.2 Å; chains: 1; bounding box: 32×22×27 Å

Sequence (90 aa):
MGFAENLKKMPGVAHLEAIRLLDGEEVVATIEHKSGQVGSLTLYNHLAQIYGAITPDAARAGLELFAEHTDDARANPGKHPNVDRLLQLV

Secondary structure (DSSP, 8-state):
--HHHHHTTSPP-TT-SEEEEEETTEEEEEEESSTTTHHHHHHHHHHHHHHSS--HHHHHHHHHHHTHHHHHHHHSTTSSHHHHHHHTT-

Foldseek 3Di:
DALVVLLVPFDAPPVDQWDFADDVPDGPDIQGPDPPRRSLRRLVVRLCVPPVHLALVSLVVSLVNNPPVLVVCVVPPPPCVSNNVSVVRD